Protein AF-A0A7Y9KEW1-F1 (afdb_monomer)

pLDDT: mean 81.21, std 11.68, range [50.44, 92.44]

Structure (mmCIF, N/CA/C/O backbone):
data_AF-A0A7Y9KEW1-F1
#
_entry.id   AF-A0A7Y9KEW1-F1
#
loop_
_atom_site.group_PDB
_atom_site.id
_atom_site.type_symbol
_atom_site.label_atom_id
_atom_site.label_alt_id
_atom_site.label_comp_id
_atom_site.label_asym_id
_atom_site.label_entity_id
_atom_site.label_seq_id
_atom_site.pdbx_PDB_ins_code
_atom_site.Cartn_x
_atom_site.Cartn_y
_atom_site.Cartn_z
_atom_site.occupancy
_atom_site.B_iso_or_equiv
_atom_site.auth_seq_id
_atom_site.auth_comp_id
_atom_site.auth_asym_id
_atom_site.auth_atom_id
_atom_site.pdbx_PDB_model_num
ATOM 1 N N . MET A 1 1 ? 26.055 -1.427 -27.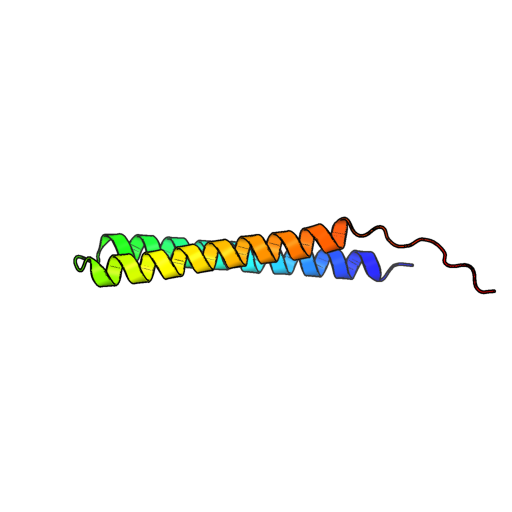168 1.00 50.44 1 MET A N 1
ATOM 2 C CA . MET A 1 1 ? 24.703 -1.273 -26.586 1.00 50.44 1 MET A CA 1
ATOM 3 C C . MET A 1 1 ? 24.843 -0.780 -25.148 1.00 50.44 1 MET A C 1
ATOM 5 O O . MET A 1 1 ? 25.404 -1.509 -24.347 1.00 50.44 1 MET A O 1
ATOM 9 N N . CYS A 1 2 ? 24.420 0.453 -24.835 1.00 55.53 2 CYS A N 1
ATOM 10 C CA . CYS A 1 2 ? 24.519 1.034 -23.478 1.00 55.53 2 CYS A CA 1
ATOM 11 C C . CYS A 1 2 ? 23.172 1.557 -22.923 1.00 55.53 2 CYS A C 1
ATOM 13 O O . CYS A 1 2 ? 23.066 1.796 -21.732 1.00 55.53 2 CYS A O 1
ATOM 15 N N . GLY A 1 3 ? 22.112 1.677 -23.736 1.00 61.19 3 GLY A N 1
ATOM 16 C CA . GLY A 1 3 ? 20.860 2.317 -23.295 1.00 61.19 3 GLY A CA 1
ATOM 17 C C . GLY A 1 3 ? 19.937 1.479 -22.392 1.00 61.19 3 GLY A C 1
ATOM 18 O O . GLY A 1 3 ? 19.169 2.050 -21.628 1.00 61.19 3 GLY A O 1
ATOM 19 N N . SER A 1 4 ? 20.006 0.141 -22.443 1.00 66.25 4 SER A N 1
ATOM 20 C CA . SER A 1 4 ? 19.069 -0.734 -21.703 1.00 66.25 4 SER A CA 1
ATOM 21 C C . SER A 1 4 ? 19.336 -0.746 -20.187 1.00 66.25 4 SER A C 1
ATOM 23 O O . SER A 1 4 ? 18.422 -0.656 -19.368 1.00 66.25 4 SER A O 1
ATOM 25 N N . ARG A 1 5 ? 20.619 -0.754 -19.791 1.00 70.81 5 ARG A N 1
ATOM 26 C CA . ARG A 1 5 ? 21.028 -0.913 -18.386 1.00 70.81 5 ARG A CA 1
ATOM 27 C C . ARG A 1 5 ? 20.736 0.321 -17.521 1.00 70.81 5 ARG A C 1
ATOM 29 O O . ARG A 1 5 ? 20.460 0.161 -16.334 1.00 70.81 5 ARG A O 1
ATOM 36 N N . ASP A 1 6 ? 20.768 1.523 -18.094 1.00 79.19 6 ASP A N 1
ATOM 37 C CA . ASP A 1 6 ? 20.459 2.763 -17.366 1.00 79.19 6 ASP A CA 1
ATOM 38 C C . ASP A 1 6 ? 18.952 2.929 -17.148 1.00 79.19 6 ASP A C 1
ATOM 40 O O . ASP A 1 6 ? 18.520 3.270 -16.047 1.00 79.19 6 ASP A O 1
ATO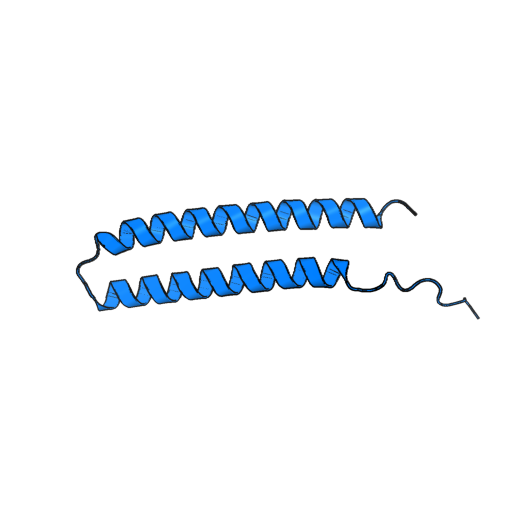M 44 N N . ALA A 1 7 ? 18.137 2.591 -18.153 1.00 75.38 7 ALA A N 1
ATOM 45 C CA . ALA A 1 7 ? 16.681 2.582 -18.024 1.00 75.38 7 ALA A CA 1
ATOM 46 C C . ALA A 1 7 ? 16.208 1.600 -16.937 1.00 75.38 7 ALA A C 1
ATOM 48 O O . ALA A 1 7 ? 15.337 1.937 -16.136 1.00 75.38 7 ALA A O 1
ATOM 49 N N . GLN A 1 8 ? 16.835 0.421 -16.847 1.00 79.19 8 GLN A N 1
ATOM 50 C CA . GLN A 1 8 ? 16.553 -0.553 -15.787 1.00 79.19 8 GLN A CA 1
ATOM 51 C C . GLN A 1 8 ? 16.896 -0.021 -14.388 1.00 79.19 8 GLN A C 1
ATOM 53 O O . GLN A 1 8 ? 16.110 -0.196 -13.460 1.00 79.19 8 GLN A O 1
ATOM 58 N N . ARG A 1 9 ? 18.032 0.672 -14.231 1.00 83.00 9 ARG A N 1
ATOM 59 C CA . ARG A 1 9 ? 18.420 1.282 -12.945 1.00 83.00 9 ARG A CA 1
ATOM 60 C C . ARG A 1 9 ? 17.435 2.361 -12.502 1.00 83.00 9 ARG A C 1
ATOM 62 O O . ARG A 1 9 ? 17.028 2.368 -11.348 1.00 83.00 9 ARG A O 1
ATOM 69 N N . ILE A 1 10 ? 17.004 3.222 -13.424 1.00 84.94 10 ILE A N 1
ATOM 70 C CA . ILE A 1 10 ? 16.022 4.278 -13.133 1.00 84.94 10 ILE A CA 1
ATOM 71 C C . ILE A 1 10 ? 14.671 3.674 -12.723 1.00 84.94 10 ILE A C 1
ATOM 73 O O . ILE A 1 10 ? 14.048 4.154 -11.777 1.00 84.94 10 ILE A O 1
ATOM 77 N N . ALA A 1 11 ? 14.222 2.612 -13.400 1.00 84.00 11 ALA A N 1
ATOM 78 C CA . ALA A 1 11 ? 12.978 1.924 -13.057 1.00 84.00 11 ALA A CA 1
ATOM 79 C C . ALA A 1 11 ? 13.028 1.295 -11.653 1.00 84.00 11 ALA A C 1
ATOM 81 O O . ALA A 1 11 ? 12.062 1.414 -10.898 1.00 84.00 11 ALA A O 1
ATOM 82 N N . GLN A 1 12 ? 14.160 0.685 -11.283 1.00 84.44 12 GLN A N 1
ATOM 83 C CA . GLN A 1 12 ? 14.382 0.132 -9.946 1.00 84.44 12 GLN A CA 1
ATOM 84 C C . GLN A 1 12 ? 14.354 1.228 -8.874 1.00 84.44 12 GLN A C 1
ATOM 86 O O . GLN A 1 12 ? 13.610 1.118 -7.900 1.00 84.44 12 GLN A O 1
ATOM 91 N N . ASP A 1 13 ? 15.105 2.312 -9.080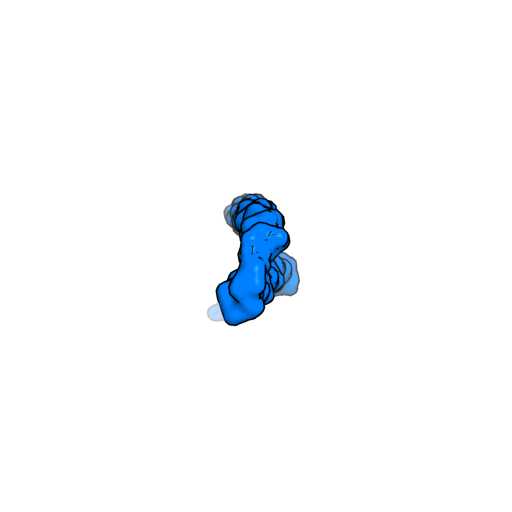 1.00 89.19 13 ASP A N 1
ATOM 92 C CA . ASP A 1 13 ? 15.185 3.415 -8.119 1.00 89.19 13 ASP A CA 1
ATOM 93 C C . ASP A 1 13 ? 13.813 4.068 -7.892 1.00 89.19 13 ASP A C 1
ATOM 95 O O . ASP A 1 13 ? 13.440 4.370 -6.751 1.00 89.19 13 ASP A O 1
ATOM 99 N N . LEU A 1 14 ? 13.034 4.247 -8.966 1.00 87.69 14 LEU A N 1
ATOM 100 C CA . LEU A 1 14 ? 11.663 4.752 -8.896 1.00 87.69 14 LEU A CA 1
ATOM 101 C C . LEU A 1 14 ? 10.761 3.795 -8.106 1.00 87.69 14 LEU A C 1
ATOM 103 O O . LEU A 1 14 ? 10.021 4.232 -7.222 1.00 87.69 14 LEU A O 1
ATOM 107 N N . ALA A 1 15 ? 10.821 2.496 -8.395 1.00 86.25 15 ALA A N 1
ATOM 108 C CA . ALA A 1 15 ? 9.998 1.506 -7.714 1.00 86.25 15 ALA A CA 1
ATOM 109 C C . ALA A 1 15 ? 10.327 1.403 -6.221 1.00 86.25 15 ALA A C 1
ATOM 111 O O . ALA A 1 15 ? 9.419 1.340 -5.387 1.00 86.25 15 ALA A O 1
ATOM 112 N N . ASP A 1 16 ? 11.608 1.475 -5.866 1.00 89.81 16 ASP A N 1
ATOM 113 C CA . ASP A 1 16 ? 12.058 1.503 -4.478 1.00 89.81 16 ASP A CA 1
ATOM 114 C C . ASP A 1 16 ? 11.591 2.781 -3.770 1.00 89.81 16 ASP A C 1
ATOM 116 O O . ASP A 1 16 ? 11.160 2.740 -2.613 1.00 89.81 16 ASP A O 1
ATOM 120 N N . GLN A 1 17 ? 11.635 3.931 -4.452 1.00 91.75 17 GLN A N 1
ATOM 121 C CA . GLN A 1 17 ? 11.115 5.190 -3.919 1.00 91.75 17 GLN A CA 1
ATOM 122 C C . GLN A 1 17 ? 9.610 5.113 -3.649 1.00 91.75 17 GLN A C 1
ATOM 124 O O . GLN A 1 17 ? 9.168 5.509 -2.566 1.00 91.75 17 GLN A O 1
ATOM 129 N N . ILE A 1 18 ? 8.831 4.610 -4.608 1.00 88.69 18 ILE A N 1
ATOM 130 C CA . ILE A 1 18 ? 7.379 4.463 -4.475 1.00 88.69 18 ILE A CA 1
ATOM 131 C C . ILE A 1 18 ? 7.067 3.490 -3.337 1.00 88.69 18 ILE A C 1
ATOM 133 O O . ILE A 1 18 ? 6.334 3.859 -2.424 1.00 88.69 18 ILE A O 1
ATOM 137 N N . THR A 1 19 ? 7.705 2.318 -3.311 1.00 88.62 19 THR A N 1
ATOM 138 C CA . THR A 1 19 ? 7.552 1.310 -2.250 1.00 88.62 19 THR A CA 1
ATOM 1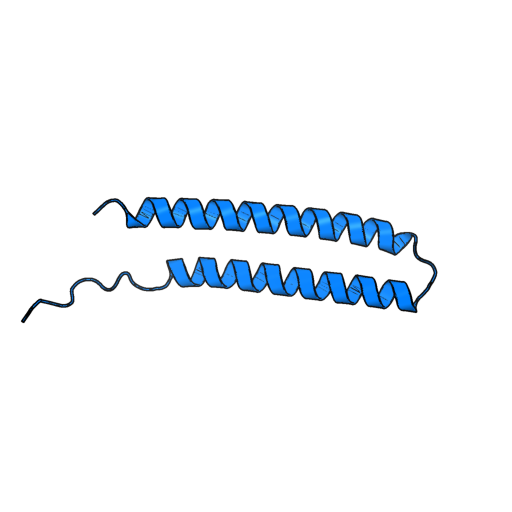39 C C . THR A 1 19 ? 7.794 1.909 -0.862 1.00 88.62 19 THR A C 1
ATOM 141 O O . THR A 1 19 ? 6.947 1.790 0.023 1.00 88.62 19 THR A O 1
ATOM 144 N N . ARG A 1 20 ? 8.909 2.631 -0.663 1.00 92.44 20 ARG A N 1
ATOM 145 C CA . ARG A 1 20 ? 9.209 3.307 0.615 1.00 92.44 20 ARG A CA 1
ATOM 146 C C . ARG A 1 20 ? 8.126 4.309 1.015 1.00 92.44 20 ARG A C 1
ATOM 148 O O . ARG A 1 20 ? 7.748 4.366 2.183 1.00 92.44 20 ARG A O 1
ATOM 155 N N . ARG A 1 21 ? 7.631 5.107 0.064 1.00 90.94 21 ARG A N 1
ATOM 156 C CA . ARG A 1 21 ? 6.598 6.117 0.329 1.00 90.94 21 ARG A CA 1
ATOM 157 C C . ARG A 1 21 ? 5.261 5.478 0.700 1.00 90.94 21 ARG A C 1
ATOM 159 O O . ARG A 1 21 ? 4.619 5.954 1.632 1.00 90.94 21 ARG A O 1
ATOM 166 N N . LEU A 1 22 ? 4.863 4.410 0.010 1.00 89.88 22 LEU A N 1
ATOM 167 C CA . LEU A 1 22 ? 3.634 3.679 0.319 1.00 89.88 22 LEU A CA 1
ATOM 168 C C . LEU A 1 22 ? 3.714 3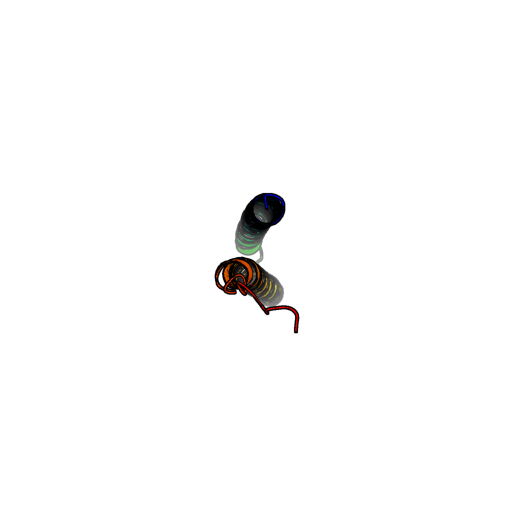.052 1.719 1.00 89.88 22 LEU A C 1
ATOM 170 O O . LEU A 1 22 ? 2.777 3.208 2.496 1.00 89.88 22 LEU A O 1
ATOM 174 N N . PHE A 1 23 ? 4.860 2.484 2.114 1.00 87.12 23 PHE A N 1
ATOM 175 C CA . PHE A 1 23 ? 5.051 2.019 3.494 1.00 87.12 23 PHE A CA 1
ATOM 176 C C . PHE A 1 23 ? 4.910 3.132 4.536 1.00 87.12 23 PHE A C 1
ATOM 178 O O . PHE A 1 23 ? 4.263 2.924 5.560 1.00 87.12 23 PHE A O 1
ATOM 185 N N . GLY A 1 24 ? 5.476 4.316 4.282 1.00 91.12 24 GLY A N 1
ATOM 186 C CA . GLY A 1 24 ? 5.320 5.468 5.177 1.00 91.12 24 GLY A CA 1
ATOM 187 C C . GLY A 1 24 ? 3.850 5.833 5.394 1.00 91.12 24 GLY A C 1
ATOM 188 O O . GLY A 1 24 ? 3.400 5.947 6.532 1.00 91.12 24 GLY A O 1
ATOM 189 N N . ILE A 1 25 ? 3.080 5.903 4.305 1.00 89.62 25 ILE A N 1
ATOM 190 C CA . ILE A 1 25 ? 1.634 6.160 4.351 1.00 89.62 25 ILE A CA 1
ATOM 191 C C . ILE A 1 25 ? 0.907 5.045 5.120 1.00 89.62 25 ILE A C 1
ATOM 193 O O . ILE A 1 25 ? 0.042 5.326 5.949 1.00 89.62 25 ILE A O 1
ATOM 197 N N . GLY A 1 26 ? 1.277 3.781 4.900 1.00 88.69 26 GLY A N 1
ATOM 198 C CA . GLY A 1 26 ? 0.703 2.643 5.616 1.00 88.69 26 GLY A CA 1
ATOM 199 C C . GLY A 1 26 ? 0.946 2.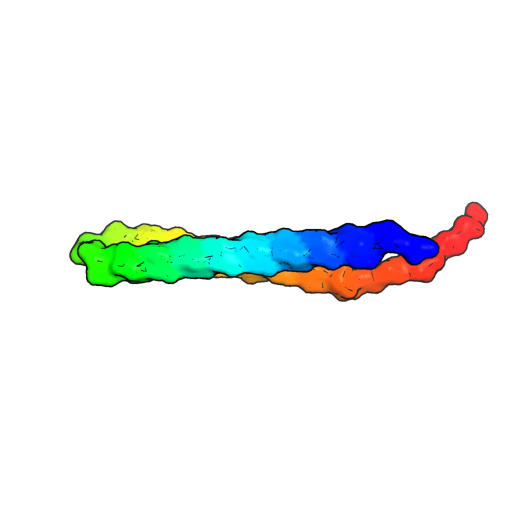696 7.129 1.00 88.69 26 GLY A C 1
ATOM 200 O O . GLY A 1 26 ? 0.040 2.416 7.918 1.00 88.69 26 GLY A O 1
ATOM 201 N N . LEU A 1 27 ? 2.141 3.107 7.559 1.00 89.88 27 LEU A N 1
ATOM 202 C CA . LEU A 1 27 ? 2.473 3.288 8.975 1.00 89.88 27 LEU A CA 1
ATOM 203 C C . LEU A 1 27 ? 1.692 4.449 9.605 1.00 89.88 27 LEU A C 1
ATOM 205 O O . LEU A 1 27 ? 1.153 4.293 10.702 1.00 89.88 27 LEU A O 1
ATOM 209 N N . GLU A 1 28 ? 1.576 5.582 8.908 1.00 89.06 28 GLU A N 1
ATOM 210 C CA . GLU A 1 28 ? 0.765 6.724 9.354 1.00 89.06 28 GLU A CA 1
ATOM 211 C C . GLU A 1 28 ? -0.710 6.332 9.531 1.00 89.06 28 GLU A C 1
ATOM 213 O O . GLU A 1 28 ? -1.321 6.630 10.562 1.00 89.06 28 GLU A O 1
ATOM 218 N N . LEU A 1 29 ? -1.268 5.591 8.569 1.00 87.38 29 LEU A N 1
ATOM 219 C CA . LEU A 1 29 ? -2.639 5.086 8.631 1.00 87.38 29 LEU A CA 1
ATOM 220 C C . LEU A 1 29 ? -2.840 4.084 9.773 1.00 87.38 29 LEU A C 1
ATOM 222 O O . LEU A 1 29 ? -3.862 4.156 10.452 1.00 87.38 29 LEU A O 1
ATOM 226 N N . ASN A 1 30 ? -1.877 3.198 10.044 1.00 86.69 30 ASN A N 1
ATOM 227 C CA . ASN A 1 30 ? -1.930 2.294 11.200 1.00 86.69 30 ASN A CA 1
ATOM 228 C C . ASN A 1 30 ? -1.907 3.060 12.533 1.00 86.69 30 ASN A C 1
ATOM 230 O O . ASN A 1 30 ? -2.665 2.736 13.450 1.00 86.69 30 ASN A O 1
ATOM 234 N N . GLY A 1 31 ? -1.088 4.110 12.636 1.00 87.81 31 GLY A N 1
ATOM 235 C CA . GLY A 1 31 ? -1.067 4.995 13.802 1.00 87.81 31 GLY A CA 1
ATOM 236 C C . GLY A 1 31 ? -2.397 5.726 14.011 1.00 87.81 31 GLY A C 1
ATOM 237 O O . GLY A 1 31 ? -2.879 5.832 15.141 1.00 87.81 31 GLY A O 1
ATOM 238 N N . ALA A 1 32 ? -3.032 6.178 12.926 1.00 85.94 32 ALA A N 1
ATOM 239 C CA . ALA A 1 32 ? -4.373 6.754 12.969 1.00 85.94 32 ALA A CA 1
ATOM 240 C C . ALA A 1 32 ? -5.433 5.711 13.362 1.00 85.94 32 ALA A C 1
ATOM 242 O O . ALA A 1 32 ? -6.311 6.017 14.168 1.00 85.94 32 ALA A O 1
ATOM 243 N N . LEU A 1 33 ? -5.317 4.473 12.865 1.00 88.25 33 LEU A N 1
ATOM 244 C CA . LEU A 1 33 ? -6.224 3.357 13.155 1.00 88.25 33 LEU A CA 1
ATOM 245 C C . LEU A 1 33 ? -6.341 3.083 14.655 1.00 88.25 33 LEU A C 1
ATOM 247 O O . LEU A 1 33 ? -7.440 2.874 15.158 1.00 88.25 33 LEU A O 1
ATOM 251 N N . ALA A 1 34 ? -5.223 3.156 15.382 1.00 86.50 34 ALA A N 1
ATOM 252 C CA . ALA A 1 34 ? -5.182 2.964 16.832 1.00 86.50 34 ALA A CA 1
ATOM 253 C C . ALA A 1 34 ? -6.023 3.990 17.619 1.00 86.50 34 ALA A C 1
ATOM 255 O O . ALA A 1 34 ? -6.291 3.793 18.803 1.00 86.50 34 ALA A O 1
ATOM 256 N N . ARG A 1 35 ? -6.433 5.095 16.983 1.00 89.19 35 ARG A N 1
ATOM 257 C CA . ARG A 1 35 ? -7.240 6.167 17.586 1.00 89.19 35 ARG A CA 1
ATOM 258 C C . ARG A 1 35 ? -8.713 6.110 17.177 1.00 89.19 35 ARG A C 1
ATOM 260 O O . ARG A 1 35 ? -9.515 6.869 17.719 1.00 89.19 35 ARG A O 1
ATOM 267 N N . ILE A 1 36 ? -9.073 5.248 16.227 1.00 90.38 36 ILE A N 1
ATOM 268 C CA . ILE A 1 36 ? -10.442 5.096 15.732 1.00 90.38 36 ILE A CA 1
ATOM 269 C C . ILE A 1 36 ? -11.178 4.116 16.647 1.00 90.38 36 ILE A C 1
ATOM 271 O O . ILE A 1 36 ? -10.778 2.967 16.793 1.00 90.38 36 ILE A O 1
ATOM 275 N N . GLN A 1 37 ? -12.269 4.571 17.264 1.00 89.44 37 GLN A N 1
ATOM 276 C CA . GLN A 1 37 ? -13.121 3.716 18.103 1.00 89.44 37 GLN A CA 1
ATOM 277 C C . GLN A 1 37 ? -14.255 3.057 17.309 1.00 89.44 37 GLN A C 1
ATOM 279 O O . GLN A 1 37 ? -14.803 2.050 17.746 1.00 89.44 37 GLN A O 1
ATOM 284 N N . ASP A 1 38 ? -14.597 3.614 16.142 1.00 92.06 38 ASP A N 1
ATOM 285 C CA . ASP A 1 38 ? -15.633 3.071 15.268 1.00 92.06 38 ASP A CA 1
ATOM 286 C C . ASP A 1 38 ? -15.134 1.810 14.525 1.00 92.06 38 ASP A C 1
ATOM 288 O O . ASP A 1 38 ? -14.193 1.892 13.716 1.00 92.06 38 ASP A O 1
ATOM 292 N N . PRO A 1 39 ? -15.753 0.635 14.751 1.00 87.38 39 PRO A N 1
ATOM 293 C CA . PRO A 1 39 ? -15.330 -0.613 14.121 1.00 87.38 39 PRO A CA 1
ATOM 294 C C . PRO A 1 39 ? -15.481 -0.595 12.598 1.00 87.38 39 PRO A C 1
ATOM 296 O O . PRO A 1 39 ? -14.657 -1.175 11.892 1.00 87.38 39 PRO A O 1
ATOM 299 N N . TRP A 1 40 ? -16.505 0.078 12.068 1.00 89.19 40 TRP A N 1
ATOM 300 C CA . TRP A 1 40 ? -16.744 0.127 10.624 1.00 89.19 40 TRP A CA 1
ATOM 301 C C . TRP A 1 40 ? -15.657 0.927 9.897 1.00 89.19 40 TRP A C 1
ATOM 303 O O . TRP A 1 40 ? -15.085 0.465 8.906 1.00 89.19 40 TRP A O 1
ATOM 313 N N . THR A 1 41 ? -15.300 2.093 10.432 1.00 87.94 41 THR A N 1
ATOM 314 C CA . THR A 1 41 ? -14.215 2.934 9.915 1.00 87.94 41 THR A CA 1
ATOM 315 C C . THR A 1 41 ? -12.872 2.215 10.024 1.00 87.94 41 THR A C 1
ATOM 317 O O . THR A 1 41 ? -12.096 2.221 9.069 1.00 87.94 41 THR A O 1
ATOM 320 N N . THR A 1 42 ? -12.626 1.513 11.133 1.00 89.25 42 THR A N 1
ATOM 321 C CA . THR A 1 42 ? -11.430 0.673 11.314 1.00 89.25 42 THR A CA 1
ATOM 322 C C . THR A 1 42 ? -11.298 -0.370 10.204 1.00 89.25 42 THR A C 1
ATOM 324 O O . THR A 1 42 ? -10.233 -0.512 9.604 1.00 89.25 42 THR A O 1
ATOM 327 N N . GLN A 1 43 ? -12.385 -1.073 9.877 1.00 90.44 43 GLN A N 1
ATOM 328 C CA . GLN A 1 43 ? -12.376 -2.082 8.817 1.00 90.44 43 GLN A CA 1
ATOM 329 C C . GLN A 1 43 ? -12.153 -1.470 7.430 1.00 90.44 43 GLN A C 1
ATOM 331 O O . GLN A 1 43 ? -11.409 -2.038 6.632 1.00 90.44 43 GLN A O 1
ATOM 336 N N . ARG A 1 44 ? -12.721 -0.290 7.146 1.00 88.50 44 ARG A N 1
ATOM 337 C CA . ARG A 1 44 ? -12.471 0.415 5.877 1.00 88.50 44 ARG A CA 1
ATOM 338 C C . ARG A 1 44 ? -11.013 0.822 5.707 1.00 88.50 44 ARG A C 1
ATOM 340 O O . ARG A 1 44 ? -10.462 0.636 4.627 1.00 88.50 44 ARG A O 1
ATOM 347 N N . VAL A 1 45 ? -10.386 1.351 6.754 1.00 87.88 45 VAL A N 1
ATOM 348 C CA . VAL A 1 45 ? -8.971 1.741 6.690 1.00 87.88 45 VAL A CA 1
ATOM 349 C C . VAL A 1 45 ? -8.075 0.506 6.562 1.00 87.88 45 VAL A C 1
ATOM 351 O O . VAL A 1 45 ? -7.147 0.524 5.763 1.00 87.88 45 VAL A O 1
ATOM 354 N N . ARG A 1 46 ? -8.387 -0.600 7.251 1.00 89.19 46 ARG A N 1
ATOM 355 C CA . ARG A 1 46 ? -7.679 -1.880 7.060 1.00 89.19 46 ARG A CA 1
ATOM 356 C C . ARG A 1 46 ? -7.781 -2.406 5.631 1.00 89.19 46 ARG A C 1
ATOM 358 O O . ARG A 1 46 ? -6.768 -2.804 5.077 1.00 89.19 46 ARG A O 1
ATOM 365 N N . ALA A 1 47 ? -8.963 -2.359 5.021 1.00 90.25 47 ALA A N 1
ATOM 366 C CA . ALA A 1 47 ? -9.131 -2.771 3.628 1.00 90.25 47 ALA A CA 1
ATOM 367 C C . ALA A 1 47 ? -8.307 -1.898 2.662 1.00 90.25 47 ALA A C 1
ATOM 369 O O . ALA A 1 47 ? -7.709 -2.415 1.722 1.00 90.25 47 ALA A O 1
ATOM 370 N N . ALA A 1 48 ? -8.229 -0.587 2.916 1.00 86.88 48 ALA A N 1
ATOM 371 C CA . ALA A 1 48 ? -7.379 0.314 2.139 1.00 86.88 48 ALA A CA 1
ATOM 372 C C . ALA A 1 48 ? -5.880 0.007 2.315 1.00 86.88 48 ALA A C 1
ATOM 374 O O . ALA A 1 48 ? -5.133 0.094 1.346 1.00 86.88 48 ALA A O 1
ATOM 375 N N . LEU A 1 49 ? -5.452 -0.380 3.522 1.00 90.06 49 LEU A N 1
ATOM 376 C CA . LEU A 1 49 ? -4.079 -0.824 3.788 1.00 90.06 49 LEU A CA 1
ATOM 377 C C . LEU A 1 49 ? -3.746 -2.119 3.043 1.00 90.06 49 LEU A C 1
ATOM 379 O O . LEU A 1 49 ? -2.708 -2.187 2.403 1.00 90.06 49 LEU A O 1
ATOM 383 N N . THR A 1 50 ? -4.647 -3.103 3.041 1.00 90.62 50 THR A N 1
ATOM 384 C CA . THR A 1 50 ? -4.452 -4.339 2.265 1.00 90.62 50 THR A CA 1
ATOM 385 C C . THR A 1 50 ? -4.318 -4.055 0.770 1.00 90.62 50 THR A C 1
ATOM 387 O O . THR A 1 50 ? -3.394 -4.550 0.140 1.00 90.62 50 THR A O 1
ATOM 390 N N . GLY A 1 51 ? -5.171 -3.192 0.208 1.00 88.94 51 GLY A N 1
ATOM 391 C CA . GLY A 1 51 ? -5.043 -2.809 -1.201 1.00 88.94 51 GLY A CA 1
ATOM 392 C C . GLY A 1 51 ? -3.74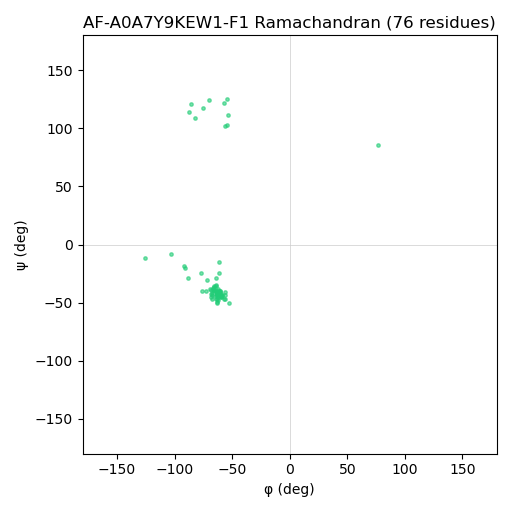6 -2.050 -1.510 1.00 88.94 51 GLY A C 1
ATOM 393 O O . GLY A 1 51 ? -3.232 -2.131 -2.622 1.00 88.94 51 GLY A O 1
ATOM 394 N N . LEU A 1 52 ? -3.195 -1.320 -0.536 1.00 88.38 52 LEU A N 1
ATOM 395 C CA . LEU A 1 52 ? -1.892 -0.669 -0.669 1.00 88.38 52 LEU A CA 1
ATOM 396 C C . LEU A 1 52 ? -0.755 -1.697 -0.734 1.00 88.38 52 LEU A C 1
ATOM 398 O O . LEU A 1 52 ? 0.141 -1.546 -1.563 1.00 88.38 52 LEU A O 1
ATOM 402 N N . ASP A 1 53 ? -0.812 -2.728 0.108 1.00 87.25 53 ASP A N 1
ATOM 403 C CA . ASP A 1 53 ? 0.155 -3.827 0.108 1.00 87.25 53 ASP A CA 1
ATOM 404 C C . ASP A 1 53 ? 0.111 -4.610 -1.217 1.00 87.25 53 ASP A C 1
ATOM 406 O O . ASP A 1 53 ? 1.164 -4.864 -1.804 1.00 87.25 53 ASP A O 1
ATOM 410 N N . ASP A 1 54 ? -1.084 -4.885 -1.751 1.00 91.00 54 ASP A N 1
ATOM 411 C CA . ASP A 1 54 ? -1.254 -5.552 -3.053 1.00 91.00 54 ASP A CA 1
ATOM 412 C C . ASP A 1 54 ? -0.582 -4.759 -4.190 1.00 91.00 54 ASP A C 1
ATOM 414 O O . ASP A 1 54 ? 0.152 -5.314 -5.009 1.00 91.00 54 ASP A O 1
ATOM 418 N N . VAL A 1 55 ? -0.763 -3.433 -4.213 1.00 87.81 55 VAL A N 1
ATOM 419 C CA . VAL A 1 55 ? -0.136 -2.557 -5.220 1.00 87.81 55 VAL A CA 1
ATOM 420 C C . VAL A 1 55 ? 1.391 -2.532 -5.085 1.00 87.81 55 VAL A C 1
ATOM 422 O O . VAL A 1 55 ? 2.096 -2.457 -6.094 1.00 87.81 55 VAL A O 1
ATOM 425 N N . ILE A 1 56 ? 1.925 -2.590 -3.860 1.00 87.12 56 ILE A N 1
ATOM 426 C CA . ILE A 1 56 ? 3.374 -2.684 -3.627 1.00 87.12 56 ILE A CA 1
ATOM 427 C C . ILE A 1 56 ? 3.921 -3.995 -4.205 1.00 87.12 56 ILE A C 1
ATOM 429 O O . ILE A 1 56 ? 4.972 -3.987 -4.853 1.00 87.12 56 ILE A O 1
ATOM 433 N N . ASP A 1 57 ? 3.228 -5.109 -3.987 1.00 88.06 57 ASP A N 1
ATOM 434 C CA . ASP A 1 57 ? 3.659 -6.416 -4.479 1.00 88.06 57 ASP A CA 1
ATOM 435 C C . ASP A 1 57 ? 3.568 -6.530 -6.006 1.00 88.06 57 ASP A C 1
ATOM 437 O O . ASP A 1 57 ? 4.498 -7.049 -6.633 1.00 88.06 57 ASP A O 1
ATOM 441 N N . ASP A 1 58 ? 2.532 -5.964 -6.627 1.00 87.38 58 ASP A N 1
ATOM 442 C CA . ASP A 1 58 ? 2.432 -5.870 -8.087 1.00 87.38 58 ASP A CA 1
ATOM 443 C C . ASP A 1 58 ? 3.569 -5.029 -8.678 1.00 87.38 58 ASP A C 1
ATOM 445 O O . ASP A 1 58 ? 4.223 -5.446 -9.639 1.00 87.38 58 ASP A O 1
ATOM 449 N N . LEU A 1 59 ? 3.877 -3.875 -8.075 1.00 85.88 59 LEU A N 1
ATOM 450 C CA . LEU A 1 59 ? 4.986 -3.024 -8.513 1.00 85.88 59 LEU A CA 1
ATOM 451 C C . LEU A 1 59 ? 6.324 -3.772 -8.448 1.00 85.88 59 LEU A C 1
ATOM 453 O O . LEU A 1 59 ? 7.112 -3.723 -9.395 1.00 85.88 59 LEU A O 1
ATOM 457 N N . ARG A 1 60 ? 6.576 -4.495 -7.352 1.00 84.88 60 ARG A N 1
ATOM 458 C CA . ARG A 1 60 ? 7.782 -5.322 -7.189 1.00 84.88 60 ARG A CA 1
ATOM 459 C C . ARG A 1 60 ? 7.869 -6.413 -8.247 1.00 84.88 60 ARG A C 1
ATOM 461 O O . ARG A 1 60 ? 8.959 -6.664 -8.760 1.00 84.88 60 ARG A O 1
ATOM 468 N N . ARG A 1 61 ? 6.742 -7.041 -8.592 1.00 85.94 61 ARG A N 1
ATOM 469 C CA . ARG A 1 61 ? 6.690 -8.090 -9.613 1.00 85.94 61 ARG A CA 1
ATOM 470 C C . ARG A 1 61 ? 6.986 -7.546 -11.003 1.00 85.94 61 ARG A C 1
ATOM 472 O O . ARG A 1 61 ? 7.836 -8.110 -11.675 1.00 85.94 61 ARG A O 1
ATOM 479 N N . VAL A 1 62 ? 6.372 -6.431 -11.402 1.00 81.75 62 VAL A N 1
ATOM 480 C CA . VAL A 1 62 ? 6.627 -5.799 -12.712 1.00 81.75 62 VAL A CA 1
ATOM 481 C C . VAL A 1 62 ? 8.110 -5.477 -12.881 1.00 81.75 62 VAL A C 1
ATOM 483 O O . VAL A 1 62 ? 8.695 -5.751 -13.928 1.00 81.75 62 VAL A O 1
ATOM 486 N N . VAL A 1 63 ? 8.739 -4.933 -11.837 1.00 78.62 63 VAL A N 1
ATOM 487 C CA . VAL A 1 63 ? 10.178 -4.661 -11.849 1.00 78.62 63 VAL A CA 1
ATOM 488 C C . VAL A 1 63 ? 10.969 -5.957 -11.957 1.00 78.62 63 VAL A C 1
ATOM 490 O O . VAL A 1 63 ? 11.869 -6.033 -12.783 1.00 78.62 63 VAL A O 1
ATOM 493 N N . PHE A 1 64 ? 10.648 -6.989 -11.177 1.00 78.12 64 PHE A N 1
ATOM 494 C CA . PHE A 1 64 ? 11.363 -8.264 -11.239 1.00 78.12 64 PHE A CA 1
ATOM 495 C C . PHE A 1 64 ? 11.225 -8.955 -12.606 1.00 78.12 64 PHE A C 1
ATOM 497 O O . PHE A 1 64 ? 12.220 -9.424 -13.153 1.00 78.12 64 PHE A O 1
ATOM 504 N N . ASP A 1 65 ? 10.035 -8.948 -13.203 1.00 77.69 65 ASP A N 1
ATOM 505 C CA . ASP A 1 65 ? 9.769 -9.535 -14.520 1.00 77.69 65 ASP A CA 1
ATOM 506 C C . ASP A 1 65 ? 10.540 -8.815 -15.641 1.00 77.69 65 ASP A C 1
ATOM 508 O O . ASP A 1 65 ? 11.075 -9.455 -16.547 1.00 77.69 65 ASP A O 1
ATOM 512 N N . LEU A 1 66 ? 10.711 -7.490 -15.540 1.00 70.88 66 LEU A N 1
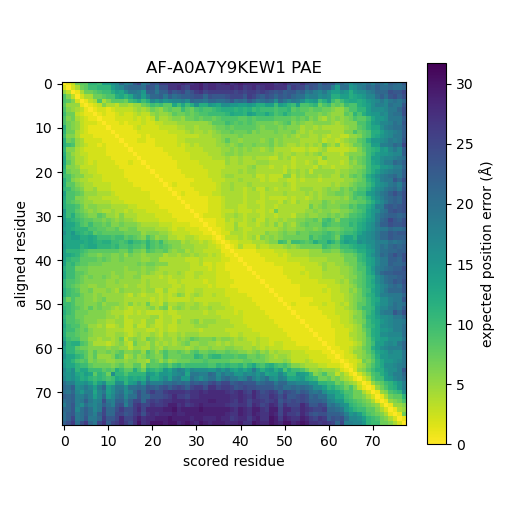ATOM 513 C CA . LEU A 1 66 ? 11.600 -6.722 -16.425 1.00 70.88 66 LEU A CA 1
ATOM 514 C C . LEU A 1 66 ? 13.077 -7.155 -16.320 1.00 70.88 66 LEU A C 1
ATOM 516 O O . LEU A 1 66 ? 13.839 -6.944 -17.263 1.00 70.88 66 LEU A O 1
ATOM 520 N N . HIS A 1 67 ? 13.497 -7.747 -15.198 1.00 65.00 67 HIS A N 1
ATOM 521 C CA . HIS A 1 67 ? 14.855 -8.270 -15.011 1.00 65.00 67 HIS A CA 1
ATOM 522 C C . HIS A 1 67 ? 15.013 -9.722 -15.476 1.00 65.00 67 HIS A C 1
ATOM 524 O O . HIS A 1 67 ? 16.122 -10.112 -15.846 1.00 65.00 67 HIS A O 1
ATOM 530 N N . THR A 1 68 ? 13.947 -10.529 -15.428 1.00 62.56 68 THR A N 1
ATOM 531 C CA . THR A 1 68 ? 13.985 -11.959 -15.776 1.00 62.56 68 THR A CA 1
ATOM 532 C C . THR A 1 68 ? 13.662 -12.241 -17.231 1.00 62.56 68 THR A C 1
ATOM 534 O O . THR A 1 68 ? 14.040 -13.311 -17.710 1.00 62.56 68 THR A O 1
ATOM 537 N N . ALA A 1 69 ? 13.022 -11.307 -17.944 1.00 59.41 69 ALA A N 1
ATOM 538 C CA . ALA A 1 69 ? 12.911 -11.373 -19.392 1.00 59.41 69 ALA A CA 1
ATOM 539 C C . ALA A 1 69 ? 14.329 -11.528 -19.977 1.00 59.41 69 ALA A C 1
ATOM 541 O O . ALA A 1 69 ? 15.140 -10.597 -19.858 1.00 59.41 69 ALA A O 1
ATOM 542 N N . PRO A 1 70 ? 14.666 -12.691 -20.574 1.00 53.84 70 PRO A N 1
ATOM 543 C CA . PRO A 1 70 ? 15.920 -12.836 -21.286 1.00 53.84 70 PRO A CA 1
ATOM 544 C C . PRO A 1 70 ? 15.946 -11.705 -22.306 1.00 53.84 70 PRO A C 1
ATOM 546 O O . PRO A 1 70 ? 14.988 -11.536 -23.059 1.00 53.84 70 PRO A O 1
ATOM 549 N N . GLN A 1 71 ? 16.998 -10.887 -22.288 1.00 54.97 71 GLN A N 1
ATOM 550 C CA . GLN A 1 71 ? 17.285 -10.014 -23.418 1.00 54.97 71 GLN A CA 1
ATOM 551 C C . GLN A 1 71 ? 17.395 -10.970 -24.604 1.00 54.97 71 GLN A C 1
ATOM 553 O O . GLN A 1 71 ? 18.385 -11.694 -24.643 1.00 54.97 71 GLN A O 1
ATOM 558 N N . ASP A 1 72 ? 16.360 -11.071 -25.443 1.00 56.72 72 ASP A N 1
ATOM 559 C CA . ASP A 1 72 ? 16.331 -11.964 -26.601 1.00 56.72 72 ASP A CA 1
ATOM 560 C C . ASP A 1 72 ? 17.574 -11.634 -27.436 1.00 56.72 72 ASP A C 1
ATOM 562 O O . ASP A 1 72 ? 17.656 -10.539 -28.012 1.00 56.72 72 ASP A O 1
ATOM 566 N N . PRO A 1 73 ? 18.629 -12.465 -27.367 1.00 63.44 73 PRO A N 1
ATOM 567 C CA . PRO A 1 73 ? 19.835 -12.199 -28.098 1.00 63.44 73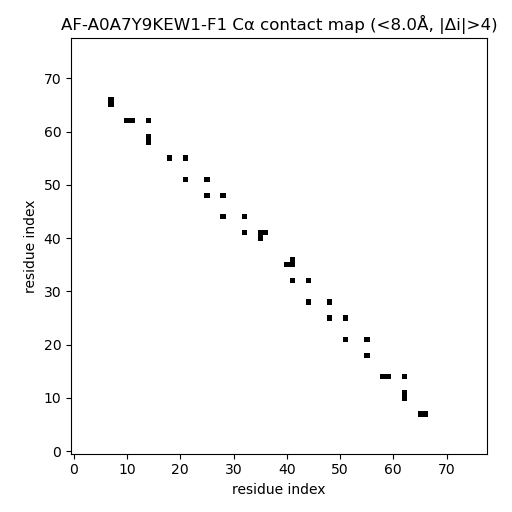 PRO A CA 1
ATOM 568 C C . PRO A 1 73 ? 19.621 -12.829 -29.464 1.00 63.44 73 PRO A C 1
ATOM 570 O O . PRO A 1 73 ? 19.605 -14.050 -29.579 1.00 63.44 73 PRO A O 1
ATOM 573 N N . ASP A 1 74 ? 19.550 -11.972 -30.478 1.00 58.88 74 ASP A N 1
ATOM 574 C CA . ASP A 1 74 ? 19.757 -12.354 -31.873 1.00 58.88 74 ASP A CA 1
ATOM 575 C C . ASP A 1 74 ? 18.569 -13.094 -32.524 1.00 58.88 74 ASP A C 1
ATOM 577 O O . ASP A 1 74 ? 18.537 -14.316 -32.637 1.00 58.88 74 ASP A O 1
ATOM 581 N N . VAL A 1 75 ? 17.610 -12.322 -33.052 1.00 64.81 75 VAL A N 1
ATOM 582 C CA . VAL A 1 75 ? 16.842 -12.752 -34.230 1.00 64.81 75 VAL A CA 1
ATOM 583 C C . VAL A 1 75 ? 17.709 -12.411 -35.449 1.00 64.81 75 VAL A C 1
ATOM 585 O O . VAL A 1 75 ? 17.865 -11.221 -35.739 1.00 64.81 75 VAL A O 1
ATOM 588 N N . PRO A 1 76 ? 18.300 -13.392 -36.161 1.00 64.94 76 PRO A N 1
ATOM 589 C CA . PRO A 1 76 ? 19.106 -13.108 -37.337 1.00 64.94 76 PRO A CA 1
ATOM 590 C C . PRO A 1 76 ? 18.189 -12.621 -38.460 1.00 64.94 76 PRO A C 1
ATOM 592 O O . PRO A 1 76 ? 17.228 -13.302 -38.829 1.00 64.94 76 PRO A O 1
ATOM 595 N N . ASP A 1 77 ? 18.503 -11.439 -38.985 1.00 63.00 77 ASP A N 1
ATOM 596 C CA . ASP A 1 77 ? 17.903 -10.860 -40.186 1.00 63.00 77 ASP A CA 1
ATOM 597 C C . ASP A 1 77 ? 18.099 -11.841 -41.360 1.00 63.00 77 ASP A C 1
ATOM 599 O O . ASP A 1 77 ? 19.227 -12.263 -41.640 1.00 63.00 77 ASP A O 1
ATOM 603 N N . ARG A 1 78 ? 16.998 -12.282 -41.980 1.00 60.75 78 ARG A N 1
ATOM 604 C CA . ARG A 1 78 ? 16.986 -13.245 -43.091 1.00 60.75 78 ARG A CA 1
ATOM 605 C C . ARG A 1 78 ? 16.650 -12.561 -44.403 1.00 60.75 78 ARG A C 1
ATOM 607 O O . ARG A 1 78 ? 15.647 -11.816 -44.413 1.00 60.75 78 ARG A O 1
#

Solvent-accessible surface area (backbone atoms only — not comparable to full-atom values): 4654 Å² total; per-residue (Å²): 141,73,71,68,68,56,55,52,51,54,53,50,54,50,51,53,51,51,45,54,51,52,50,53,53,49,52,53,51,51,61,52,44,78,72,53,84,51,67,69,61,43,52,54,54,50,54,53,45,52,56,50,52,52,52,46,53,50,54,53,46,57,55,50,51,69,67,66,53,72,78,83,78,76,84,79,89,126

Foldseek 3Di:
DPPLVVVLVVLVVVLVVLLVVLVVVLVVLVVVLVVDPDPVVNVVSVVVSVVSVVVNVVSVVVSVVSVPPPPPPDPDDD

Secondary structure (DSSP, 8-state):
--HHHHHHHHHHHHHHHHHHHHHHHHHHHHHHHTT---HHHHHHHHHHHHHHHHHHHHHHHHHHHHHHS---------

Mean predicted aligned error: 9.09 Å

Radius of gyration: 19.23 Å; Cα contacts (8 Å, |Δi|>4): 19; chains: 1; bounding box: 41×20×61 Å

Nearest PDB structures (foldseek):
  7uq2-assembly1_A  TM=8.244E-01  e=6.821E-01  Tequatrovirus
  6wa9-assembly1_T  TM=7.486E-01  e=1.011E+00  Chlamydia pneumoniae
  6wa9-assembly1_N  TM=7.440E-01  e=1.314E+00  Chlamydia pneumoniae
  4l0r-assembly1_A  TM=7.079E-01  e=1.707E+00  Homo sapiens
  4afl-assembly2_F  TM=4.903E-01  e=5.930E+00  Homo sapiens

Organism: NCBI:txid46158

Sequence (78 aa):
MCGSRDAQRIAQDLADQITRRLFGIGLELNGALARIQDPWTTQRVRAALTGLDDVIDDLRRVVFDLHTAPQDPDVPDR

InterPro domains:
  IPR011712 Signal transduction histidine kinase, subgroup 3, dimerisation and phosphoacceptor domain [PF07730] (8-69)